Protein AF-A0A8D8JWY5-F1 (afdb_monomer_lite)

Sequence (149 aa):
MCIYSLIEIEEIFNENIHSCFNGSIKDRNLGYISGTINDGKCPNVGSIGNIFSFCQVGLKISGVTPIVSRSLFVFQNESVTSVTTANTGPHTLAFLGTNDGWIKKVLLSGSAAGEYEKIEVDPGTKILTDTMIAPRNDFLYVLSTKKDN

Organism: Culex pipiens (NCBI:txid7175)

InterPro domains:
  IPR001627 Sema domain [PF01403] (2-130)
  IPR001627 Sema domain [PS51004] (1-149)
  IPR015943 WD40/YVTN repeat-like-containing domain superfamily [G3DSA:2.130.10.10] (1-147)
  IPR031148 Plexin family [PTHR22625] (1-146)
  IPR036352 Sema domain superfamily [SSF101912] (1-147)

Foldseek 3Di:
DWDDDPVVVVVVVVVQVVCLQQVVFFALPPCVPCPPPVNRTRDDHCPDPDDPDPVVVPDRHDDPDDDDTDDPDDDDPWAFAAWEWDDDPPWIWIWTWTQAQKTWIFTCDDPPGGTDDMDGHAGHWGWHHPWYADPVNPDIRIDTPDHDD

pLDDT: mean 85.94, std 10.69, range [53.78, 97.38]

Radius of gyration: 21.7 Å; chains: 1; bounding box: 48×37×54 Å

Secondary structure (DSSP, 8-state):
-B---HHHHHHHHHHHHHHHHTTS--B-S-TTT-TTGGGGBPPPTTSS---S-HHHH------SSPP---BS---SS--EEEEEEEEETTEEEEEEEETTSEEEEEE-SSTT-EEEEEEESSTTSPBPTT-EE-TTSS-EE--BS----

Structure (mmCIF, N/CA/C/O backbone):
data_AF-A0A8D8JWY5-F1
#
_entry.id   AF-A0A8D8JWY5-F1
#
loop_
_atom_site.group_PDB
_atom_site.id
_atom_site.type_symbol
_atom_site.label_atom_id
_atom_site.label_alt_id
_atom_site.label_comp_id
_atom_site.label_asym_id
_atom_site.label_entity_id
_atom_site.label_seq_id
_atom_site.pdbx_PDB_ins_code
_atom_site.Cartn_x
_atom_site.Cartn_y
_atom_site.Cartn_z
_atom_site.occupancy
_atom_site.B_iso_or_equiv
_atom_site.auth_seq_id
_atom_site.auth_comp_id
_atom_site.auth_asym_id
_atom_site.auth_atom_id
_atom_site.pdbx_PDB_model_num
ATOM 1 N N . MET A 1 1 ? -8.121 -4.994 0.501 1.00 89.75 1 MET A N 1
ATOM 2 C CA . MET A 1 1 ? -6.722 -5.047 0.976 1.00 89.75 1 MET A CA 1
ATOM 3 C C . MET A 1 1 ? -5.923 -5.965 0.065 1.00 89.75 1 MET A C 1
ATOM 5 O O . MET A 1 1 ? -6.354 -7.089 -0.175 1.00 89.75 1 MET A O 1
ATOM 9 N N . CYS A 1 2 ? -4.788 -5.488 -0.439 1.00 93.00 2 CYS A N 1
ATOM 10 C CA . CYS A 1 2 ? -3.848 -6.273 -1.240 1.00 93.00 2 CYS A CA 1
ATOM 11 C C . CYS A 1 2 ? -2.467 -6.197 -0.583 1.00 93.00 2 CYS A C 1
ATOM 13 O O . CYS A 1 2 ? -2.167 -5.210 0.088 1.00 93.00 2 CYS A O 1
ATOM 15 N N . ILE A 1 3 ? -1.651 -7.229 -0.775 1.00 92.00 3 ILE A N 1
ATOM 16 C CA . ILE A 1 3 ? -0.267 -7.284 -0.295 1.00 92.00 3 ILE A CA 1
ATOM 17 C C . ILE A 1 3 ? 0.623 -7.455 -1.516 1.00 92.00 3 ILE A C 1
ATOM 19 O O . ILE A 1 3 ? 0.318 -8.273 -2.380 1.00 92.00 3 ILE A O 1
ATOM 23 N N . TYR A 1 4 ? 1.703 -6.690 -1.588 1.00 94.69 4 TYR A N 1
ATOM 24 C CA . TYR A 1 4 ? 2.680 -6.798 -2.662 1.00 94.69 4 TYR A CA 1
ATOM 25 C C . TYR A 1 4 ? 4.020 -7.222 -2.072 1.00 94.69 4 TYR A C 1
ATOM 27 O O . TYR A 1 4 ? 4.489 -6.615 -1.108 1.00 94.69 4 TYR A O 1
ATOM 35 N N . SER A 1 5 ? 4.620 -8.267 -2.638 1.00 93.69 5 SER A N 1
ATOM 36 C CA . SER A 1 5 ? 5.971 -8.683 -2.279 1.00 93.69 5 SER A CA 1
ATOM 37 C C . SER A 1 5 ? 6.977 -7.721 -2.899 1.00 93.69 5 SER A C 1
ATOM 39 O O . SER A 1 5 ? 6.934 -7.463 -4.100 1.00 93.69 5 SER A O 1
ATOM 41 N N . LEU A 1 6 ? 7.906 -7.203 -2.094 1.00 95.38 6 LEU A N 1
ATOM 42 C CA . LEU A 1 6 ? 8.978 -6.349 -2.612 1.00 95.38 6 LEU A CA 1
ATOM 43 C C . LEU A 1 6 ? 9.889 -7.104 -3.587 1.00 95.38 6 LEU A C 1
ATOM 45 O O . LEU A 1 6 ? 10.352 -6.504 -4.548 1.00 95.38 6 LEU A O 1
ATOM 49 N N . ILE A 1 7 ? 10.084 -8.409 -3.371 1.00 95.25 7 ILE A N 1
ATOM 50 C CA . ILE A 1 7 ? 10.897 -9.257 -4.253 1.00 95.25 7 ILE A CA 1
ATOM 51 C C . ILE A 1 7 ? 10.226 -9.378 -5.627 1.00 95.25 7 ILE A C 1
ATOM 53 O O . ILE A 1 7 ? 10.866 -9.126 -6.639 1.00 95.25 7 ILE A O 1
ATOM 57 N N . GLU A 1 8 ? 8.920 -9.664 -5.669 1.00 93.75 8 GLU A N 1
ATOM 58 C CA . GLU A 1 8 ? 8.173 -9.758 -6.936 1.00 93.75 8 GLU A CA 1
ATOM 59 C C . GLU A 1 8 ? 8.118 -8.401 -7.662 1.00 93.75 8 GLU A C 1
ATOM 61 O O . GLU A 1 8 ? 8.228 -8.338 -8.884 1.00 93.75 8 GLU A O 1
ATOM 66 N N . ILE A 1 9 ? 7.985 -7.292 -6.919 1.00 94.50 9 ILE A N 1
ATOM 67 C CA . ILE A 1 9 ? 8.067 -5.939 -7.495 1.00 94.50 9 ILE A CA 1
ATOM 68 C C . ILE A 1 9 ? 9.439 -5.715 -8.148 1.00 94.50 9 ILE A C 1
ATOM 70 O O . ILE A 1 9 ? 9.512 -5.200 -9.265 1.00 94.50 9 ILE A O 1
ATOM 74 N N . GLU A 1 10 ? 10.520 -6.080 -7.459 1.00 91.56 10 GLU A N 1
ATOM 75 C CA . GLU A 1 10 ? 11.887 -5.909 -7.950 1.00 91.56 10 GLU A CA 1
ATOM 76 C C . GLU A 1 10 ? 12.163 -6.767 -9.192 1.00 91.56 10 GLU A C 1
ATOM 78 O O . GLU A 1 10 ? 12.760 -6.283 -10.155 1.00 91.56 10 GLU A O 1
ATOM 83 N N . GLU A 1 11 ? 11.672 -8.006 -9.221 1.00 91.25 11 GLU A N 1
ATOM 84 C CA . GLU A 1 11 ? 11.739 -8.880 -10.396 1.00 91.25 11 GLU A CA 1
ATOM 85 C C . GLU A 1 11 ? 11.055 -8.239 -11.608 1.00 91.25 11 GLU A C 1
ATOM 87 O O . GLU A 1 11 ? 11.672 -8.125 -12.668 1.00 91.25 11 GLU A O 1
ATOM 92 N N . ILE A 1 12 ? 9.841 -7.705 -11.437 1.00 91.62 12 ILE A N 1
ATOM 93 C CA . ILE A 1 12 ? 9.124 -7.003 -12.510 1.00 91.62 12 ILE A CA 1
ATOM 94 C C . ILE A 1 12 ? 9.906 -5.767 -12.983 1.00 91.62 12 ILE A C 1
ATOM 96 O O . ILE A 1 12 ? 9.943 -5.461 -14.179 1.00 91.62 12 ILE A O 1
ATOM 100 N N . PHE A 1 13 ? 10.554 -5.027 -12.082 1.00 89.44 13 PHE A N 1
ATOM 101 C CA . PHE A 1 13 ? 11.400 -3.895 -12.474 1.00 89.44 13 PHE A CA 1
ATOM 102 C C . PHE A 1 13 ? 12.609 -4.347 -13.300 1.00 89.44 13 PHE A C 1
ATOM 104 O O . PHE A 1 13 ? 12.883 -3.755 -14.349 1.00 89.44 13 PHE A O 1
ATOM 111 N N . ASN A 1 14 ? 13.284 -5.421 -12.888 1.00 87.06 14 ASN A N 1
ATOM 112 C CA . ASN A 1 14 ? 14.404 -6.000 -13.628 1.00 87.06 14 ASN A CA 1
ATOM 113 C C . ASN A 1 14 ? 13.972 -6.513 -15.008 1.00 87.06 14 ASN A C 1
ATOM 115 O O . ASN A 1 14 ? 14.650 -6.254 -16.003 1.00 87.06 14 ASN A O 1
ATOM 119 N N . GLU A 1 15 ? 12.816 -7.168 -15.111 1.00 88.00 15 GLU A N 1
ATOM 120 C CA . GLU A 1 15 ? 12.259 -7.622 -16.388 1.00 88.00 15 GLU A CA 1
ATOM 121 C C . GLU A 1 15 ? 11.959 -6.462 -17.345 1.00 88.00 15 GLU A C 1
ATOM 123 O O . GLU A 1 15 ? 12.299 -6.538 -18.530 1.00 88.00 15 GLU A O 1
ATOM 128 N N . ASN A 1 16 ? 11.370 -5.367 -16.849 1.00 88.31 16 ASN A N 1
ATOM 129 C CA . ASN A 1 16 ? 11.101 -4.172 -17.657 1.00 88.31 16 ASN A CA 1
ATOM 130 C C . ASN A 1 16 ? 12.399 -3.547 -18.186 1.00 88.31 16 ASN A C 1
ATOM 132 O O . ASN A 1 16 ? 12.491 -3.178 -19.360 1.00 88.31 16 ASN A O 1
ATOM 136 N N . ILE A 1 17 ? 13.425 -3.477 -17.337 1.00 85.75 17 ILE A N 1
ATOM 137 C CA . ILE A 1 17 ? 14.760 -3.019 -17.718 1.00 85.75 17 ILE A CA 1
ATOM 138 C C . ILE A 1 17 ? 15.328 -3.921 -18.820 1.00 85.75 17 ILE A C 1
ATOM 140 O O . ILE A 1 17 ? 15.663 -3.433 -19.900 1.00 85.75 17 ILE A O 1
ATOM 144 N N . HIS A 1 18 ? 15.394 -5.235 -18.596 1.00 85.44 18 HIS A N 1
ATOM 145 C CA . HIS A 1 18 ? 15.937 -6.175 -19.576 1.00 85.44 18 HIS A CA 1
ATOM 146 C C . HIS A 1 18 ? 15.184 -6.125 -20.906 1.00 85.44 18 HIS A C 1
ATOM 148 O O . HIS A 1 18 ? 15.821 -6.089 -21.959 1.00 85.44 18 HIS A O 1
ATOM 154 N N . SER A 1 19 ? 13.854 -6.041 -20.861 1.00 87.62 19 SER A N 1
ATOM 155 C CA . SER A 1 19 ? 12.998 -5.921 -22.043 1.00 87.62 19 SER A CA 1
ATOM 156 C C . SER A 1 19 ? 13.272 -4.647 -22.847 1.00 87.62 19 SER A C 1
ATOM 158 O O . SER A 1 19 ? 13.137 -4.637 -24.069 1.00 87.62 19 SER A O 1
ATOM 160 N N . CYS A 1 20 ? 13.658 -3.558 -22.179 1.00 85.62 20 CYS A N 1
ATOM 161 C CA . CYS A 1 20 ? 14.004 -2.303 -22.839 1.00 85.62 20 CYS A CA 1
ATOM 162 C C . CYS A 1 20 ? 15.355 -2.397 -23.562 1.00 85.62 20 CYS A C 1
ATOM 164 O O . CYS A 1 20 ? 15.485 -1.958 -24.701 1.00 85.62 20 CYS A O 1
ATOM 166 N N . PHE A 1 21 ? 16.365 -3.010 -22.938 1.00 84.31 21 PHE A N 1
ATOM 167 C CA . PHE A 1 21 ? 17.710 -3.103 -23.521 1.00 84.31 21 PHE A CA 1
ATOM 168 C C . PHE A 1 21 ? 17.874 -4.228 -24.548 1.00 84.31 21 PHE A C 1
ATOM 170 O O . PHE A 1 21 ? 18.714 -4.116 -25.442 1.00 84.31 21 PHE A O 1
ATOM 177 N N . ASN A 1 22 ? 17.084 -5.301 -24.453 1.00 86.31 22 ASN A N 1
ATOM 178 C CA . ASN A 1 22 ? 17.079 -6.377 -25.449 1.00 86.31 22 ASN A CA 1
ATOM 179 C C . ASN A 1 22 ? 16.189 -6.066 -26.670 1.00 86.31 22 ASN A C 1
ATOM 181 O O . ASN A 1 22 ? 16.219 -6.810 -27.648 1.00 86.31 22 ASN A O 1
ATOM 185 N N . GLY A 1 23 ? 15.431 -4.963 -26.630 1.00 84.50 23 GLY A N 1
ATOM 186 C CA . GLY A 1 23 ? 14.591 -4.487 -27.729 1.00 84.50 23 GLY A CA 1
ATOM 187 C C . GLY A 1 23 ? 13.193 -5.107 -27.804 1.00 84.50 23 GLY A C 1
ATOM 188 O O . GLY A 1 23 ? 12.464 -4.800 -28.751 1.00 84.50 23 GLY A O 1
ATOM 189 N N . SER A 1 24 ? 12.797 -5.937 -26.831 1.00 87.12 24 SER A N 1
ATOM 190 C CA . SER A 1 24 ? 11.435 -6.482 -26.724 1.00 87.12 24 SER A CA 1
ATOM 191 C C . SER A 1 24 ? 10.390 -5.381 -26.550 1.00 87.12 24 SER A C 1
ATOM 193 O O . SER A 1 24 ? 9.310 -5.457 -27.134 1.00 87.12 24 SER A O 1
ATOM 195 N N . ILE A 1 25 ? 10.722 -4.329 -25.795 1.00 85.38 25 ILE A N 1
ATOM 196 C CA . ILE A 1 25 ? 9.936 -3.094 -25.736 1.00 85.38 25 ILE A CA 1
ATOM 197 C C . ILE A 1 25 ? 10.746 -1.936 -26.314 1.00 85.38 25 ILE A C 1
ATOM 199 O O . ILE A 1 25 ? 11.956 -1.833 -26.130 1.00 85.38 25 ILE A O 1
ATOM 203 N N . LYS A 1 26 ? 10.060 -1.057 -27.046 1.00 84.06 26 LYS A N 1
ATOM 204 C CA . LYS A 1 26 ? 10.682 0.091 -27.726 1.00 84.06 26 LYS A CA 1
ATOM 205 C C . LYS A 1 26 ? 10.448 1.412 -27.006 1.00 84.06 26 LYS A C 1
ATOM 207 O O . LYS A 1 26 ? 11.117 2.392 -27.320 1.00 84.06 26 LYS A O 1
ATOM 212 N N . ASP A 1 27 ? 9.518 1.438 -26.061 1.00 83.81 27 ASP A N 1
ATOM 213 C CA . ASP A 1 27 ? 9.101 2.627 -25.324 1.00 83.81 27 ASP A CA 1
ATOM 214 C C . ASP A 1 27 ? 9.277 2.389 -23.821 1.00 83.81 27 ASP A C 1
ATOM 216 O O . ASP A 1 27 ? 8.981 1.304 -23.321 1.00 83.81 27 ASP A O 1
ATOM 220 N N . ARG A 1 28 ? 9.774 3.402 -23.108 1.00 83.44 28 ARG A N 1
ATOM 221 C CA . ARG A 1 28 ? 9.996 3.379 -21.654 1.00 83.44 28 ARG A CA 1
ATOM 222 C C . ARG A 1 28 ? 8.734 3.712 -20.857 1.00 83.44 28 ARG A C 1
ATOM 224 O O . ARG A 1 28 ? 8.785 3.697 -19.630 1.00 83.44 28 ARG A O 1
ATOM 231 N N . ASN A 1 29 ? 7.637 4.040 -21.538 1.00 80.88 29 ASN A N 1
ATOM 232 C CA . ASN A 1 29 ? 6.313 4.348 -21.005 1.00 80.88 29 ASN A CA 1
ATOM 233 C C . ASN A 1 29 ? 6.311 5.474 -19.954 1.00 80.88 29 ASN A C 1
ATOM 235 O O . ASN A 1 29 ? 5.668 5.397 -18.908 1.00 80.88 29 ASN A O 1
ATOM 239 N N . LEU A 1 30 ? 7.082 6.531 -20.225 1.00 77.94 30 LEU A N 1
ATOM 240 C CA . LEU A 1 30 ? 7.291 7.672 -19.326 1.00 77.94 30 LEU A CA 1
ATOM 241 C C . LEU A 1 30 ? 7.157 9.011 -20.059 1.00 77.94 30 LEU A C 1
ATOM 243 O O . LEU A 1 30 ? 7.897 9.947 -19.759 1.00 77.94 30 LEU A O 1
ATOM 247 N N . GLY A 1 31 ? 6.243 9.138 -21.024 1.00 75.00 31 GLY A N 1
ATOM 248 C CA . GLY A 1 31 ? 6.098 10.359 -21.838 1.00 75.00 31 GLY A CA 1
ATOM 249 C C . GLY A 1 31 ? 5.916 11.652 -21.024 1.00 75.00 31 GLY A C 1
ATOM 250 O O . GLY A 1 31 ? 6.374 12.713 -21.432 1.00 75.00 31 GLY A O 1
ATOM 251 N N . TYR A 1 32 ? 5.349 11.552 -19.818 1.00 77.44 32 TYR A N 1
ATOM 252 C CA . TYR A 1 32 ? 5.115 12.674 -18.901 1.00 77.44 32 TYR A CA 1
ATOM 253 C C . TYR A 1 32 ? 6.363 13.144 -18.120 1.00 77.44 32 TYR A C 1
ATOM 255 O O . TYR A 1 32 ? 6.340 14.228 -17.544 1.00 77.44 32 TYR A O 1
ATOM 263 N N . ILE A 1 33 ? 7.454 12.362 -18.095 1.00 72.94 33 ILE A N 1
ATOM 264 C CA . ILE A 1 33 ? 8.728 12.710 -17.417 1.00 72.94 33 ILE A CA 1
ATOM 265 C C . ILE A 1 33 ? 9.926 12.691 -18.380 1.00 72.94 33 ILE A C 1
ATOM 267 O O . ILE A 1 33 ? 10.933 13.354 -18.132 1.00 72.94 33 ILE A O 1
ATOM 271 N N . SER A 1 34 ? 9.860 11.909 -19.460 1.00 64.31 34 SER A N 1
ATOM 272 C CA . SER A 1 34 ? 11.031 11.550 -20.274 1.00 64.31 34 SER A CA 1
ATOM 273 C C . SER A 1 34 ? 11.599 12.691 -21.111 1.00 64.31 34 SER A C 1
ATOM 275 O O . SER A 1 34 ? 12.753 12.587 -21.530 1.00 64.31 34 SER A O 1
ATOM 277 N N . GLY A 1 35 ? 10.836 13.768 -21.333 1.00 62.44 35 GLY A N 1
ATOM 278 C CA . GLY A 1 35 ? 11.263 14.890 -22.169 1.00 62.44 35 GLY A CA 1
ATOM 279 C C . GLY A 1 35 ? 11.838 14.431 -23.519 1.00 62.44 35 GLY A C 1
ATOM 280 O O . GLY A 1 35 ? 11.434 13.412 -24.069 1.00 62.44 35 GLY A O 1
ATOM 281 N N . THR A 1 36 ? 12.830 15.164 -24.029 1.00 55.53 36 THR A N 1
ATOM 282 C CA . THR A 1 36 ? 13.492 14.919 -25.325 1.00 55.53 36 THR A CA 1
ATOM 283 C C . THR A 1 36 ? 14.534 13.792 -25.312 1.00 55.53 36 THR A C 1
ATOM 285 O O . THR A 1 36 ? 15.088 13.470 -26.363 1.00 55.53 36 THR A O 1
ATOM 288 N N . ILE A 1 37 ? 14.830 13.169 -24.162 1.00 61.12 37 ILE A N 1
ATOM 289 C CA . ILE A 1 37 ? 15.855 12.115 -24.069 1.00 61.12 37 ILE A CA 1
ATOM 290 C C . ILE A 1 37 ? 15.334 10.873 -24.789 1.00 61.12 37 ILE A C 1
ATOM 292 O O . ILE A 1 37 ? 14.431 10.198 -24.293 1.00 61.12 37 ILE A O 1
ATOM 296 N N . ASN A 1 38 ? 15.889 10.588 -25.967 1.00 63.94 38 ASN A N 1
ATOM 297 C CA . ASN A 1 38 ? 15.447 9.523 -26.873 1.00 63.94 38 ASN A CA 1
ATOM 298 C C . ASN A 1 38 ? 13.931 9.523 -27.157 1.00 63.94 38 ASN A C 1
ATOM 300 O O . ASN A 1 38 ? 13.401 8.488 -27.542 1.00 63.94 38 ASN A O 1
ATOM 304 N N . ASP A 1 39 ? 13.226 10.644 -26.951 1.00 73.88 39 ASP A N 1
ATOM 305 C CA . ASP A 1 39 ? 11.771 10.754 -27.163 1.00 73.88 39 ASP A CA 1
ATOM 306 C C . ASP A 1 39 ? 10.965 9.665 -26.417 1.00 73.88 39 ASP A C 1
ATOM 308 O O . ASP A 1 39 ? 10.070 9.032 -26.967 1.00 73.88 39 ASP A O 1
ATOM 312 N N . GLY A 1 40 ? 11.370 9.340 -25.181 1.00 75.00 40 GLY A N 1
ATOM 313 C CA . GLY A 1 40 ? 10.745 8.264 -24.393 1.00 75.00 40 GLY A CA 1
ATOM 314 C C . GLY A 1 40 ? 11.106 6.838 -24.832 1.00 75.00 40 GLY A C 1
ATOM 315 O O . 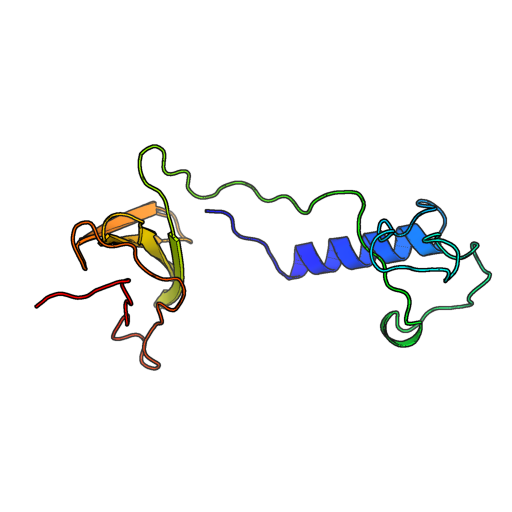GLY A 1 40 ? 10.755 5.884 -24.144 1.00 75.00 40 GLY A O 1
ATOM 316 N N . LYS A 1 41 ? 11.8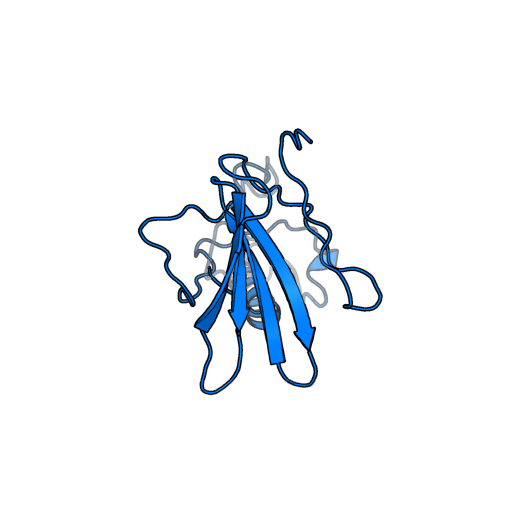88 6.664 -25.901 1.00 82.31 41 LYS A N 1
ATOM 317 C CA . LYS A 1 41 ? 12.232 5.345 -26.451 1.00 82.31 41 LYS A CA 1
ATOM 318 C C . LYS A 1 41 ? 13.332 4.646 -25.668 1.00 82.31 41 LYS A C 1
ATOM 320 O O . LYS A 1 41 ? 14.165 5.282 -25.010 1.00 82.31 41 LYS A O 1
ATOM 325 N N . CYS A 1 42 ? 13.319 3.323 -25.753 1.00 84.06 42 CYS A N 1
ATOM 326 C CA . CYS A 1 42 ? 14.402 2.470 -25.296 1.00 84.06 42 CYS A CA 1
ATOM 327 C C . CYS A 1 42 ? 15.651 2.653 -26.175 1.00 84.06 42 CYS A C 1
ATOM 329 O O . CYS A 1 42 ? 15.529 3.003 -27.352 1.00 84.06 42 CYS A O 1
ATOM 331 N N . PRO A 1 43 ? 16.859 2.450 -25.623 1.00 80.62 43 PRO A N 1
ATOM 332 C CA . PRO A 1 43 ? 18.088 2.454 -26.409 1.00 80.62 43 PRO A CA 1
ATOM 333 C C . PRO A 1 43 ? 18.079 1.381 -27.499 1.00 80.62 43 PRO A C 1
ATOM 335 O O . PRO A 1 43 ? 17.407 0.358 -27.381 1.00 80.62 43 PRO A O 1
ATOM 338 N N . ASN A 1 44 ? 18.876 1.590 -28.546 1.00 79.31 44 ASN A N 1
ATOM 339 C CA . ASN A 1 44 ? 19.075 0.558 -29.555 1.00 79.31 44 ASN A CA 1
ATOM 340 C C . ASN A 1 44 ? 19.847 -0.620 -28.947 1.00 79.31 44 ASN A C 1
ATOM 342 O O . ASN A 1 44 ? 20.805 -0.433 -28.194 1.00 79.31 44 ASN A O 1
ATOM 346 N N . VAL A 1 45 ? 19.453 -1.840 -29.311 1.00 76.69 45 VAL A N 1
ATOM 347 C CA . VAL A 1 45 ? 20.106 -3.061 -28.827 1.00 76.69 45 VAL A CA 1
ATOM 348 C C . VAL A 1 45 ? 21.599 -3.010 -29.162 1.00 76.69 45 VAL A C 1
ATOM 350 O O . VAL A 1 45 ? 21.978 -2.791 -30.311 1.00 76.69 45 VAL A O 1
ATOM 353 N N . GLY A 1 46 ? 22.448 -3.175 -28.146 1.00 69.19 46 GLY A N 1
ATOM 354 C CA . GLY A 1 46 ? 23.907 -3.149 -28.289 1.00 69.19 46 GLY A CA 1
ATOM 355 C C . GLY A 1 46 ? 24.548 -1.760 -28.411 1.00 69.19 46 GLY A C 1
ATOM 356 O O . GLY A 1 46 ? 25.770 -1.686 -28.514 1.00 69.19 46 GLY A O 1
ATOM 357 N N . SER A 1 47 ? 23.787 -0.655 -28.367 1.00 70.19 47 SER A N 1
ATOM 358 C CA . SER A 1 47 ? 24.376 0.699 -28.393 1.00 70.19 47 SER A CA 1
ATOM 359 C C . SER A 1 47 ? 24.992 1.117 -27.055 1.00 70.19 47 SER A C 1
ATOM 361 O O . SER A 1 47 ? 25.767 2.067 -26.988 1.00 70.19 47 SER A O 1
ATOM 363 N N . ILE A 1 48 ? 24.618 0.428 -25.982 1.00 66.56 48 ILE A N 1
ATOM 364 C CA . ILE A 1 48 ? 25.160 0.565 -24.634 1.00 66.56 48 ILE A CA 1
ATOM 365 C C . ILE A 1 48 ? 25.753 -0.815 -24.356 1.00 66.56 48 ILE A C 1
ATOM 367 O O . ILE A 1 48 ? 25.040 -1.799 -24.525 1.00 66.56 48 ILE A O 1
ATOM 371 N N . GLY A 1 49 ? 27.056 -0.905 -24.069 1.00 67.19 49 GLY A N 1
ATOM 372 C CA . GLY A 1 49 ? 27.763 -2.182 -23.879 1.00 67.19 49 GLY A CA 1
ATOM 373 C C . GLY A 1 49 ? 27.234 -3.006 -22.693 1.00 67.19 49 GLY A C 1
ATOM 374 O O . GLY A 1 49 ? 26.076 -2.903 -22.307 1.00 67.19 49 GLY A O 1
ATOM 375 N N . ASN A 1 50 ? 28.074 -3.828 -22.060 1.00 64.56 50 ASN A N 1
ATOM 376 C CA . ASN A 1 50 ? 27.629 -4.589 -20.885 1.00 64.56 50 ASN A CA 1
ATOM 377 C C . ASN A 1 50 ? 27.222 -3.640 -19.742 1.00 64.56 50 ASN A C 1
ATOM 379 O O . ASN A 1 50 ? 28.047 -2.878 -19.236 1.00 64.56 50 ASN A O 1
ATOM 383 N N . ILE A 1 51 ? 25.950 -3.682 -19.337 1.00 63.84 51 ILE A N 1
ATOM 384 C CA . ILE A 1 51 ? 25.419 -2.861 -18.245 1.00 63.84 51 ILE A CA 1
ATOM 385 C C . ILE A 1 51 ? 25.551 -3.647 -16.946 1.00 63.84 51 ILE A C 1
ATOM 387 O O . ILE A 1 51 ? 24.811 -4.594 -16.704 1.00 63.84 51 ILE A O 1
ATOM 391 N N . PHE A 1 52 ? 26.503 -3.242 -16.110 1.00 63.22 52 PHE A N 1
ATOM 392 C CA . PHE A 1 52 ? 26.744 -3.866 -14.805 1.00 63.22 52 PHE A CA 1
ATOM 393 C C . PHE A 1 52 ? 25.881 -3.263 -13.687 1.00 63.22 52 PHE A C 1
ATOM 395 O O . PHE A 1 52 ? 25.666 -3.901 -12.662 1.00 63.22 52 PHE A O 1
ATOM 402 N N . SER A 1 53 ? 25.390 -2.031 -13.870 1.00 67.56 53 SER A N 1
ATOM 403 C CA . SER A 1 53 ? 24.495 -1.356 -12.928 1.00 67.56 53 SER A CA 1
ATOM 404 C C . SER A 1 53 ? 23.544 -0.412 -13.657 1.00 67.56 53 SER A C 1
ATOM 406 O O . SER A 1 53 ? 23.969 0.554 -14.292 1.00 67.56 53 SER A O 1
ATOM 408 N N . PHE A 1 54 ? 22.243 -0.654 -13.516 1.00 66.56 54 PHE A N 1
ATOM 409 C CA . PHE A 1 54 ? 21.211 0.177 -14.137 1.00 66.56 54 PHE A CA 1
ATOM 410 C C . PHE A 1 54 ? 21.075 1.559 -13.484 1.00 66.56 54 PHE A C 1
ATOM 412 O O . PHE A 1 54 ? 20.696 2.516 -14.158 1.00 66.56 54 PHE A O 1
ATOM 419 N N . CYS A 1 55 ? 21.489 1.706 -12.220 1.00 66.12 55 CYS A N 1
ATOM 420 C CA . CYS A 1 55 ? 21.523 2.999 -11.532 1.00 66.12 55 CYS A CA 1
ATOM 421 C C . CYS A 1 55 ? 22.497 3.992 -12.188 1.00 66.12 55 CYS A C 1
ATOM 423 O O . CYS A 1 55 ? 22.258 5.195 -12.154 1.00 66.12 55 CYS A O 1
ATOM 425 N N . GLN A 1 56 ? 23.579 3.505 -12.807 1.00 66.12 56 GLN A N 1
ATOM 426 C CA . GLN A 1 56 ? 24.596 4.359 -13.435 1.00 66.12 56 GLN A CA 1
ATOM 427 C C . GLN A 1 56 ? 24.194 4.854 -14.829 1.00 66.12 56 GLN A C 1
ATOM 429 O O . GLN A 1 56 ? 24.699 5.875 -15.284 1.00 66.12 56 GLN A O 1
ATOM 434 N N . VAL A 1 57 ? 23.269 4.161 -15.502 1.00 67.69 57 VAL A N 1
ATOM 435 C CA . VAL A 1 57 ? 22.830 4.522 -16.860 1.00 67.69 57 VAL A CA 1
ATOM 436 C C . VAL A 1 57 ? 21.900 5.746 -16.838 1.00 67.69 57 VAL A C 1
ATOM 438 O O . VAL A 1 57 ? 21.712 6.399 -17.861 1.00 67.69 57 VAL A O 1
ATOM 441 N N . GLY A 1 58 ? 21.318 6.084 -15.677 1.00 67.00 58 GLY A N 1
ATOM 442 C CA . GLY A 1 58 ? 20.475 7.275 -15.501 1.00 67.00 58 GLY A CA 1
ATOM 443 C C . GLY A 1 58 ? 19.190 7.272 -16.341 1.00 67.00 58 GLY A C 1
ATOM 444 O O . GLY A 1 58 ? 18.511 8.296 -16.447 1.00 67.00 58 GLY A O 1
ATOM 445 N N . LEU A 1 59 ? 18.843 6.134 -16.952 1.00 75.19 59 LEU A N 1
ATOM 446 C CA . LEU A 1 59 ? 17.642 5.981 -17.759 1.00 75.19 59 LEU A CA 1
ATOM 447 C C . LEU A 1 59 ? 16.440 5.727 -16.857 1.00 75.19 59 LEU A C 1
ATOM 449 O O . LEU A 1 59 ? 16.382 4.751 -16.116 1.00 75.19 59 LEU A O 1
ATOM 453 N N . LYS A 1 60 ? 15.446 6.603 -16.968 1.00 80.44 60 LYS A N 1
ATOM 454 C CA . LYS A 1 60 ? 14.140 6.404 -16.343 1.00 80.44 60 LYS A CA 1
ATOM 455 C C . LYS A 1 60 ? 13.352 5.425 -17.211 1.00 80.44 60 LYS A C 1
ATOM 457 O O . LYS A 1 60 ? 13.108 5.734 -18.380 1.00 80.44 60 LYS A O 1
ATOM 462 N N . ILE A 1 61 ? 13.003 4.269 -16.659 1.00 83.81 61 ILE A N 1
ATOM 463 C CA . ILE A 1 61 ? 12.228 3.205 -17.308 1.00 83.81 61 ILE A CA 1
ATOM 464 C C . ILE A 1 61 ? 11.012 2.926 -16.420 1.00 83.81 61 ILE A C 1
ATOM 466 O O . ILE A 1 61 ? 11.157 2.829 -15.204 1.00 83.81 61 ILE A O 1
ATOM 470 N N . SER A 1 62 ? 9.824 2.856 -17.015 1.00 85.25 62 SER A N 1
ATOM 471 C CA . SER A 1 62 ? 8.608 2.360 -16.361 1.00 85.25 62 SER A CA 1
ATOM 472 C C . SER A 1 62 ? 8.281 0.959 -16.885 1.00 85.25 62 SER A C 1
ATOM 474 O O . SER A 1 62 ? 9.066 0.355 -17.612 1.00 85.25 62 SER A O 1
ATOM 476 N N . GLY A 1 63 ? 7.111 0.443 -16.534 1.00 79.88 63 GLY A N 1
ATOM 477 C CA . GLY A 1 63 ? 6.509 -0.727 -17.157 1.00 79.88 63 GLY A CA 1
ATOM 478 C C . GLY A 1 63 ? 5.278 -0.345 -17.975 1.00 79.88 63 GLY A C 1
ATOM 479 O O . GLY A 1 63 ? 4.656 0.698 -17.758 1.00 79.88 63 GLY A O 1
ATOM 480 N N . VAL A 1 64 ? 4.909 -1.204 -18.921 1.00 77.75 64 VAL A N 1
ATOM 481 C CA . VAL A 1 64 ? 3.613 -1.127 -19.626 1.00 77.75 64 VAL A CA 1
ATOM 482 C C . VAL A 1 64 ? 2.538 -1.965 -18.936 1.00 77.75 64 VAL A C 1
ATOM 484 O O . VAL A 1 64 ? 1.348 -1.697 -19.086 1.00 77.75 64 VAL A O 1
ATOM 487 N N . THR A 1 65 ? 2.955 -2.958 -18.153 1.00 82.62 65 THR A N 1
ATOM 488 C CA . THR A 1 65 ? 2.075 -3.848 -17.399 1.00 82.62 65 THR A CA 1
ATOM 489 C C . THR A 1 65 ? 1.992 -3.410 -15.937 1.00 82.62 65 THR A C 1
ATOM 491 O O . THR A 1 65 ? 3.033 -3.227 -15.300 1.00 82.62 65 THR A O 1
ATOM 494 N N . PRO A 1 66 ? 0.783 -3.255 -15.372 1.00 88.94 66 PRO A N 1
ATOM 495 C CA . PRO A 1 66 ? 0.627 -2.961 -13.954 1.00 88.94 66 PRO A CA 1
ATOM 496 C C . PRO A 1 66 ? 1.078 -4.149 -13.100 1.00 88.94 66 PRO A C 1
ATOM 498 O O . PRO A 1 66 ? 0.869 -5.306 -13.467 1.00 88.94 66 PRO A O 1
ATOM 501 N N . ILE A 1 67 ? 1.643 -3.859 -11.927 1.00 92.81 67 ILE A N 1
ATOM 502 C CA . ILE A 1 67 ? 1.921 -4.880 -10.915 1.00 92.81 67 ILE A CA 1
ATOM 503 C C . ILE A 1 67 ? 0.595 -5.269 -10.268 1.00 92.81 67 ILE A C 1
ATOM 505 O O . ILE A 1 67 ? -0.107 -4.422 -9.711 1.00 92.81 67 ILE A O 1
ATOM 509 N N . VAL A 1 68 ? 0.244 -6.548 -10.358 1.00 93.12 68 VAL A N 1
ATOM 510 C CA . VAL A 1 68 ? -1.031 -7.081 -9.873 1.00 93.12 68 VAL A CA 1
ATOM 511 C C . VAL A 1 68 ? -0.813 -7.990 -8.673 1.00 93.12 68 VAL A C 1
ATOM 513 O O . VAL A 1 68 ? 0.150 -8.744 -8.614 1.00 93.12 68 VAL A O 1
ATOM 516 N N . SER A 1 69 ? -1.741 -7.937 -7.724 1.00 93.06 69 SER A N 1
ATOM 51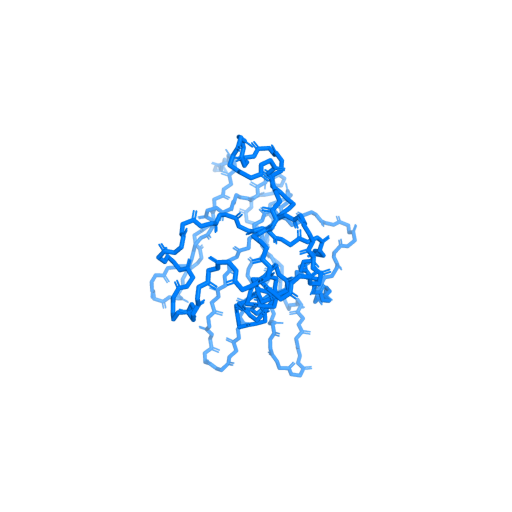7 C CA . SER A 1 69 ? -1.787 -8.855 -6.589 1.00 93.06 69 SER A CA 1
ATOM 518 C C . SER A 1 69 ? -3.226 -9.287 -6.333 1.00 93.06 69 SER A C 1
ATOM 520 O O . SER A 1 69 ? -4.175 -8.527 -6.559 1.00 93.06 69 SER A O 1
ATOM 522 N N . ARG A 1 70 ? -3.400 -10.524 -5.862 1.00 90.31 70 ARG A N 1
ATOM 523 C CA . ARG A 1 70 ? -4.711 -11.040 -5.473 1.00 90.31 70 ARG A CA 1
ATOM 524 C C . ARG A 1 70 ? -5.183 -10.321 -4.211 1.00 90.31 70 ARG A C 1
ATOM 526 O O . ARG A 1 70 ? -4.446 -10.185 -3.237 1.00 90.31 70 ARG A O 1
ATOM 533 N N . SER A 1 71 ? -6.447 -9.900 -4.207 1.00 90.94 71 SER A N 1
ATOM 534 C CA . SER A 1 71 ? -7.042 -9.319 -3.005 1.00 90.94 71 SER A CA 1
ATOM 535 C C . SER A 1 71 ? -7.108 -10.358 -1.885 1.00 90.94 71 SER A C 1
ATOM 537 O O . SER A 1 71 ? -7.650 -11.446 -2.088 1.00 90.94 71 SER A O 1
ATOM 539 N N . LEU A 1 72 ? -6.559 -10.012 -0.718 1.00 89.69 72 LEU A N 1
ATOM 540 C CA . LEU A 1 72 ? -6.604 -10.863 0.471 1.00 89.69 72 LEU A CA 1
ATOM 541 C C . LEU A 1 72 ? -7.933 -10.692 1.216 1.00 89.69 72 LEU A C 1
ATOM 543 O O . LEU A 1 72 ? -8.536 -11.669 1.641 1.00 89.69 72 LEU A O 1
ATOM 547 N N . PHE A 1 73 ? -8.411 -9.448 1.311 1.00 89.25 73 PHE A N 1
ATOM 548 C CA . PHE A 1 73 ? -9.689 -9.110 1.938 1.00 89.25 73 PHE A CA 1
ATOM 549 C C . PHE A 1 73 ? -10.449 -8.081 1.112 1.00 89.25 73 PHE A C 1
ATOM 551 O O . PHE A 1 73 ? -9.885 -7.054 0.713 1.00 89.25 73 PHE A O 1
ATOM 558 N N . VAL A 1 74 ? -11.741 -8.335 0.913 1.00 91.12 74 VAL A N 1
ATOM 559 C CA . VAL A 1 74 ? -12.677 -7.439 0.230 1.00 91.12 74 VAL A CA 1
ATOM 560 C C . VAL A 1 74 ? -13.778 -7.068 1.216 1.00 91.12 74 VAL A C 1
ATOM 562 O O . VAL A 1 74 ? -14.513 -7.936 1.677 1.00 91.12 74 VAL A O 1
ATOM 565 N N . PHE A 1 75 ? -13.891 -5.780 1.531 1.00 90.06 75 PHE A N 1
ATOM 566 C CA . PHE A 1 75 ? -14.932 -5.246 2.408 1.00 90.06 75 PHE A CA 1
ATOM 567 C C . PHE A 1 75 ? -16.000 -4.589 1.533 1.00 90.06 75 PHE A C 1
ATOM 569 O O . PHE A 1 75 ? -15.689 -3.667 0.784 1.00 90.06 75 PHE A O 1
ATOM 576 N N . GLN A 1 76 ? -17.233 -5.104 1.562 1.00 88.69 76 GLN A N 1
ATOM 577 C CA . GLN A 1 76 ? -18.297 -4.644 0.654 1.00 88.69 76 GLN A CA 1
ATOM 578 C C . GLN A 1 76 ? -18.993 -3.366 1.137 1.00 88.69 76 GLN A C 1
ATOM 580 O O . GLN A 1 76 ? -19.316 -2.508 0.324 1.00 88.69 76 GLN A O 1
ATOM 585 N N . ASN A 1 77 ? -19.204 -3.234 2.448 1.00 89.94 77 ASN A N 1
ATOM 586 C CA . ASN A 1 77 ? -20.036 -2.173 3.028 1.00 89.94 77 ASN A CA 1
ATOM 587 C C . ASN A 1 77 ? -19.232 -1.128 3.810 1.00 89.94 77 ASN A C 1
ATOM 589 O O . ASN A 1 77 ? -19.810 -0.271 4.468 1.00 89.94 77 ASN A O 1
ATOM 593 N N . GLU A 1 78 ? -17.905 -1.212 3.777 1.00 90.50 78 GLU A N 1
ATOM 594 C CA . GLU A 1 78 ? -17.025 -0.391 4.604 1.00 90.50 78 GLU A CA 1
ATOM 595 C C . GLU A 1 78 ? -15.853 0.104 3.767 1.00 90.50 78 GLU A C 1
ATOM 597 O O . GLU A 1 78 ? -15.268 -0.646 2.980 1.00 90.50 78 GLU A O 1
ATOM 602 N N . SER A 1 79 ? -15.490 1.370 3.956 1.00 95.38 79 SER A N 1
ATOM 603 C CA . SER A 1 79 ? -14.349 1.971 3.275 1.00 95.38 79 SER A CA 1
ATOM 604 C C . SER A 1 79 ? -13.152 1.990 4.211 1.00 95.38 79 SER A C 1
ATOM 606 O O . SER A 1 79 ? -13.173 2.672 5.236 1.00 95.38 79 SER A O 1
ATOM 608 N N . VAL A 1 80 ? -12.111 1.236 3.857 1.00 96.25 80 VAL A N 1
ATOM 609 C CA . VAL A 1 80 ? -10.834 1.233 4.579 1.00 96.25 80 VAL A CA 1
ATOM 610 C C . VAL A 1 80 ? -10.026 2.461 4.171 1.00 96.25 80 VAL A C 1
ATOM 612 O O . VAL A 1 80 ? -9.795 2.697 2.986 1.00 96.25 80 VAL A O 1
ATOM 615 N N . THR A 1 81 ? -9.581 3.236 5.154 1.00 96.50 81 THR A N 1
ATOM 616 C CA . THR A 1 81 ? -8.910 4.528 4.970 1.00 96.50 81 THR A CA 1
ATOM 617 C C . THR A 1 81 ? -7.476 4.550 5.476 1.00 96.50 81 THR A C 1
ATOM 619 O O . THR A 1 81 ? -6.714 5.424 5.065 1.00 96.50 81 THR A O 1
ATOM 622 N N . SER A 1 82 ? -7.091 3.605 6.332 1.00 96.19 82 SER A N 1
ATOM 623 C CA . SER A 1 82 ? -5.722 3.466 6.827 1.00 96.19 82 SER A CA 1
ATOM 624 C C . SER A 1 82 ? -5.343 2.003 7.024 1.00 96.19 82 SER A C 1
ATOM 626 O O . SER A 1 82 ? -6.204 1.129 7.147 1.00 96.19 82 SER A O 1
ATOM 628 N N . VAL A 1 83 ? -4.038 1.735 7.028 1.00 96.19 83 VAL A N 1
ATOM 629 C CA . VAL A 1 83 ? -3.469 0.414 7.290 1.00 96.19 83 VAL A CA 1
ATOM 630 C C . VAL A 1 83 ? -2.189 0.565 8.102 1.00 96.19 83 VAL A C 1
ATOM 632 O O . VAL A 1 83 ? -1.306 1.336 7.738 1.00 96.19 83 VAL A O 1
ATOM 635 N N . THR A 1 84 ? -2.077 -0.214 9.171 1.00 95.69 84 THR A N 1
ATOM 636 C CA . THR A 1 84 ? -0.872 -0.314 10.001 1.00 95.69 84 THR A CA 1
ATOM 637 C C . THR A 1 84 ? -0.638 -1.780 10.324 1.00 95.69 84 THR A C 1
ATOM 639 O O . THR A 1 84 ? -1.590 -2.503 10.602 1.00 95.69 84 THR A O 1
ATOM 642 N N . THR A 1 85 ? 0.603 -2.254 10.304 1.00 93.38 85 THR A N 1
ATOM 643 C CA . THR A 1 85 ? 0.910 -3.675 10.536 1.00 93.38 85 THR A CA 1
ATOM 644 C C . THR A 1 85 ? 1.832 -3.873 11.729 1.00 93.38 85 THR A C 1
ATOM 646 O O . THR A 1 85 ? 2.749 -3.080 11.925 1.00 93.38 85 THR A O 1
ATOM 649 N N . ALA A 1 86 ? 1.646 -4.964 12.472 1.00 91.88 86 ALA A N 1
ATOM 650 C CA . ALA A 1 86 ? 2.599 -5.441 13.476 1.00 91.88 86 ALA A CA 1
ATOM 651 C C . ALA A 1 86 ? 2.803 -6.944 13.385 1.00 91.88 86 ALA A C 1
ATOM 653 O O . ALA A 1 86 ? 1.949 -7.683 12.901 1.00 91.88 86 ALA A O 1
ATOM 654 N N . ASN A 1 87 ? 3.918 -7.387 13.954 1.00 89.69 87 ASN A N 1
ATOM 655 C CA . ASN A 1 87 ? 4.186 -8.794 14.184 1.00 89.69 87 ASN A CA 1
ATOM 656 C C . ASN A 1 87 ? 3.939 -9.129 15.657 1.00 89.69 87 ASN A C 1
ATOM 658 O O . ASN A 1 87 ? 4.410 -8.423 16.550 1.00 89.69 87 ASN A O 1
ATOM 662 N N . THR A 1 88 ? 3.216 -10.219 15.901 1.00 84.50 88 THR A N 1
ATOM 663 C CA . THR A 1 88 ? 3.019 -10.811 17.226 1.00 84.50 88 THR A CA 1
ATOM 664 C C . THR A 1 88 ? 3.431 -12.279 17.176 1.00 84.50 88 THR A C 1
ATOM 666 O O . THR A 1 88 ? 2.790 -13.113 16.534 1.00 84.50 88 THR A O 1
ATOM 669 N N . GLY A 1 89 ? 4.579 -12.595 17.780 1.00 85.44 89 GLY A N 1
ATOM 670 C CA . GLY A 1 89 ? 5.208 -13.908 17.622 1.00 85.44 89 GLY A CA 1
ATOM 671 C C . GLY A 1 89 ? 5.423 -14.254 16.135 1.00 85.44 89 GLY A C 1
ATOM 672 O O . GLY A 1 89 ? 6.065 -13.473 15.434 1.00 85.44 89 GLY A O 1
ATOM 673 N N . PRO A 1 90 ? 4.895 -15.390 15.634 1.00 85.94 90 PRO A N 1
ATOM 674 C CA . PRO A 1 90 ? 5.028 -15.794 14.230 1.00 85.94 90 PRO A CA 1
ATOM 675 C C . PRO A 1 90 ? 3.961 -15.184 13.303 1.00 85.94 90 PRO A C 1
ATOM 677 O O . PRO A 1 90 ? 3.945 -15.471 12.106 1.00 85.94 90 PRO A O 1
ATOM 680 N N . HIS A 1 91 ? 3.033 -14.394 13.843 1.00 88.06 91 HIS A N 1
ATOM 681 C CA . HIS A 1 91 ? 1.867 -13.905 13.120 1.00 88.06 91 HIS A CA 1
ATOM 682 C C . HIS A 1 91 ? 2.015 -12.440 12.729 1.00 88.06 91 HIS A C 1
ATOM 684 O O . HIS A 1 91 ? 2.468 -11.617 13.525 1.00 88.06 91 HIS A O 1
ATOM 690 N N . THR A 1 92 ? 1.548 -12.102 11.529 1.00 91.12 92 THR A N 1
ATOM 691 C CA . THR A 1 92 ? 1.443 -10.711 11.080 1.00 91.12 92 THR A CA 1
ATOM 692 C C . THR A 1 92 ? -0.006 -10.254 11.175 1.00 91.12 92 THR A C 1
ATOM 694 O O . THR A 1 92 ? -0.917 -10.892 10.643 1.00 91.12 92 THR A O 1
ATOM 697 N N . LEU A 1 93 ? -0.206 -9.132 11.855 1.00 92.25 93 LEU A N 1
ATOM 698 C CA . LEU A 1 93 ? -1.481 -8.462 12.044 1.00 92.25 93 LEU A CA 1
ATOM 699 C C . LEU A 1 93 ? -1.530 -7.180 11.216 1.00 92.25 93 LEU A C 1
ATOM 701 O O . LEU A 1 93 ? -0.541 -6.451 11.136 1.00 92.25 93 LEU A O 1
ATOM 705 N N . ALA A 1 94 ? -2.702 -6.877 10.672 1.00 95.06 94 ALA A N 1
ATOM 706 C CA . ALA A 1 94 ? -3.042 -5.574 10.127 1.00 95.06 94 ALA A CA 1
ATOM 707 C C . ALA A 1 94 ? -4.174 -4.939 10.934 1.00 95.06 94 ALA A C 1
ATOM 709 O O . ALA A 1 94 ? -5.176 -5.579 11.251 1.00 95.06 94 ALA A O 1
ATOM 710 N N . PHE A 1 95 ? -4.010 -3.657 11.220 1.00 96.25 95 PHE A N 1
ATOM 711 C CA . PHE A 1 95 ? -5.017 -2.768 11.765 1.00 96.25 95 PHE A CA 1
ATOM 712 C C . PHE A 1 95 ? -5.513 -1.893 10.622 1.00 96.25 95 PHE A C 1
ATOM 714 O O . PHE A 1 95 ? -4.722 -1.176 10.009 1.00 96.25 95 PHE A O 1
ATOM 721 N N . LEU A 1 96 ? -6.799 -1.994 10.301 1.00 96.94 96 LEU A N 1
ATOM 722 C CA . LEU A 1 96 ? -7.413 -1.262 9.198 1.00 96.94 96 LEU A CA 1
ATOM 723 C C . LEU A 1 96 ? -8.377 -0.229 9.763 1.00 96.94 96 LEU A C 1
ATOM 725 O O . LEU A 1 96 ? -9.369 -0.602 10.388 1.00 96.94 96 LEU A O 1
ATOM 729 N N . GLY A 1 97 ? -8.089 1.051 9.548 1.00 97.25 97 GLY A N 1
ATOM 730 C CA . GLY A 1 97 ? -9.013 2.126 9.889 1.00 97.25 97 GLY A CA 1
ATOM 731 C C . GLY A 1 97 ? -10.085 2.297 8.832 1.00 97.25 97 GLY A C 1
ATOM 732 O O . GLY A 1 97 ? -9.835 2.059 7.649 1.00 97.25 97 GLY A O 1
ATOM 733 N N . THR A 1 98 ? -11.275 2.705 9.254 1.00 96.88 98 THR A N 1
ATOM 734 C CA . THR A 1 98 ? -12.414 2.937 8.367 1.00 96.88 98 THR A CA 1
ATOM 735 C C . THR A 1 98 ? -12.809 4.412 8.303 1.00 96.88 98 THR A C 1
ATOM 737 O O . THR A 1 98 ? -12.386 5.250 9.107 1.00 96.88 98 THR A O 1
ATOM 740 N N . ASN A 1 99 ? -13.639 4.750 7.317 1.00 96.25 99 ASN A N 1
ATOM 741 C CA . ASN A 1 99 ? -14.182 6.099 7.164 1.00 96.25 99 ASN A CA 1
ATOM 742 C C . ASN A 1 99 ? -15.210 6.491 8.240 1.00 96.25 99 ASN A C 1
ATOM 744 O O . ASN A 1 99 ? -15.511 7.675 8.348 1.00 96.25 99 ASN A O 1
ATOM 748 N N . ASP A 1 100 ? -15.731 5.528 8.996 1.00 95.38 100 ASP A N 1
ATOM 749 C CA . ASP A 1 100 ? -16.802 5.678 9.983 1.00 95.38 100 ASP A CA 1
ATOM 750 C C . ASP A 1 100 ? -16.340 5.442 11.432 1.00 95.38 100 ASP A C 1
ATOM 752 O O . ASP A 1 100 ? -17.178 5.270 12.315 1.00 95.38 100 ASP A O 1
ATOM 756 N N . GLY A 1 101 ? -15.027 5.450 11.692 1.00 95.94 101 GLY A N 1
ATOM 757 C CA . GLY A 1 101 ? -14.512 5.502 13.066 1.00 95.94 101 GLY A CA 1
ATOM 758 C C . GLY A 1 101 ? -14.016 4.204 13.666 1.00 95.94 101 GLY A C 1
ATOM 759 O O . GLY A 1 101 ? -13.750 4.154 14.868 1.00 95.94 101 GLY A O 1
ATOM 760 N N . TRP A 1 102 ? -13.889 3.149 12.869 1.00 97.06 102 TRP A N 1
ATOM 761 C CA . TRP A 1 102 ? -13.560 1.822 13.365 1.00 97.06 102 TRP A CA 1
ATOM 762 C C . TRP A 1 102 ? -12.132 1.415 13.025 1.00 97.06 102 TRP A C 1
ATOM 764 O O . TRP A 1 102 ? -11.567 1.811 12.007 1.00 97.06 102 TRP A O 1
ATOM 774 N N . ILE A 1 103 ? -11.574 0.555 13.873 1.00 97.38 103 ILE A N 1
ATOM 775 C CA . ILE A 1 103 ? -10.355 -0.205 13.613 1.00 97.38 103 ILE A CA 1
ATOM 776 C C . ILE A 1 103 ? -10.720 -1.683 13.528 1.00 97.38 103 ILE A C 1
ATOM 778 O O . ILE A 1 103 ? -11.214 -2.271 14.489 1.00 97.38 103 ILE A O 1
ATOM 782 N N . LYS A 1 104 ? -10.424 -2.304 12.390 1.00 96.12 104 LYS A N 1
ATOM 783 C CA . LYS A 1 104 ? -10.476 -3.758 12.210 1.00 96.12 104 LYS A CA 1
ATOM 784 C C . LYS A 1 104 ? -9.119 -4.359 12.511 1.00 96.12 104 LYS A C 1
ATOM 786 O O . LYS A 1 104 ? -8.106 -3.839 12.048 1.00 96.12 104 LYS A O 1
ATOM 791 N N . LYS A 1 105 ? -9.097 -5.482 13.218 1.00 95.06 105 LYS A N 1
ATOM 792 C CA . LYS A 1 105 ? -7.904 -6.297 13.424 1.00 95.06 105 LYS A CA 1
ATOM 793 C C . LYS A 1 105 ? -7.995 -7.541 12.561 1.00 95.06 105 LYS A C 1
ATOM 795 O O . LYS A 1 105 ? -8.938 -8.327 12.660 1.00 95.06 105 LYS A O 1
ATOM 800 N N . VAL A 1 106 ? -6.996 -7.702 11.709 1.00 94.50 106 VAL A N 1
ATOM 801 C CA . VAL A 1 106 ? -6.970 -8.728 10.677 1.00 94.50 106 VAL A CA 1
ATOM 802 C C . VAL A 1 106 ? -5.679 -9.518 10.791 1.00 94.50 106 VAL A C 1
ATOM 804 O O . VAL A 1 106 ? -4.589 -8.950 10.806 1.00 94.50 106 VAL A O 1
ATOM 807 N N . LEU A 1 107 ? -5.797 -10.837 10.867 1.00 93.00 107 LEU A N 1
ATOM 808 C CA . LEU A 1 107 ? -4.669 -11.754 10.822 1.00 93.00 107 LEU A CA 1
ATOM 809 C C . LEU A 1 107 ? -4.315 -12.047 9.358 1.00 93.00 107 LEU A C 1
ATOM 811 O O . LEU A 1 107 ? -5.159 -12.532 8.605 1.00 93.00 107 LEU A O 1
ATOM 815 N N . LEU A 1 108 ? -3.079 -11.748 8.951 1.00 91.00 108 LEU A N 1
ATOM 816 C CA . LEU A 1 108 ? -2.626 -11.916 7.564 1.00 91.00 108 LEU A CA 1
ATOM 817 C C . LEU A 1 108 ? -2.064 -13.311 7.274 1.00 91.00 108 LEU A C 1
ATOM 819 O O . LEU A 1 108 ? -2.033 -13.722 6.117 1.00 91.00 108 LEU A O 1
ATOM 823 N N . SER A 1 109 ? -1.603 -14.031 8.301 1.00 81.38 109 SER A N 1
ATOM 824 C CA . SER A 1 109 ? -0.932 -15.324 8.155 1.00 81.38 109 SER A CA 1
ATOM 825 C C . SER A 1 109 ? -1.479 -16.387 9.112 1.00 81.38 109 SER A C 1
ATOM 827 O O . SER A 1 109 ? -1.801 -16.109 10.266 1.00 81.38 109 SER A O 1
ATOM 829 N N . GLY A 1 110 ? -1.541 -17.634 8.634 1.00 70.62 110 GLY A N 1
ATOM 830 C CA . GLY A 1 110 ? -1.993 -18.801 9.400 1.00 70.62 110 GLY A CA 1
ATOM 831 C C . GLY A 1 110 ? -3.306 -19.405 8.891 1.00 70.62 110 GLY A C 1
ATOM 832 O O . GLY A 1 110 ? -3.930 -18.893 7.966 1.00 70.62 110 GLY A O 1
ATOM 833 N N . SER A 1 111 ? -3.729 -20.512 9.508 1.00 67.12 111 SER A N 1
ATOM 834 C CA . SER A 1 111 ? -4.946 -21.259 9.141 1.00 67.12 111 SER A CA 1
ATOM 835 C C . SER A 1 111 ? -6.253 -20.503 9.412 1.00 67.12 111 SER A C 1
ATOM 837 O O . SER A 1 111 ? -7.282 -20.856 8.846 1.00 67.12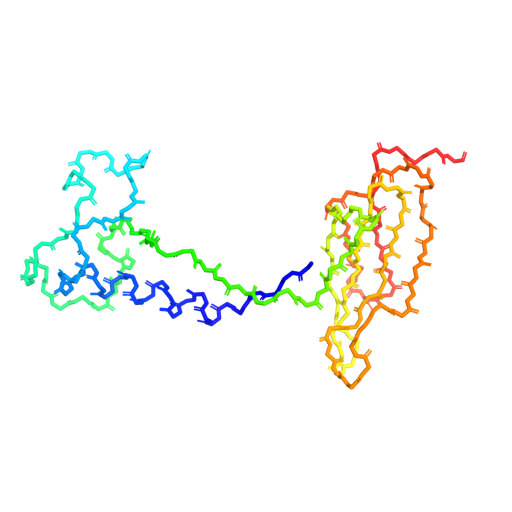 111 SER A O 1
ATOM 839 N N . ALA A 1 112 ? -6.205 -19.465 10.250 1.00 71.38 112 ALA A N 1
ATOM 840 C CA . ALA A 1 112 ? -7.335 -18.612 10.615 1.00 71.38 112 ALA A CA 1
ATOM 841 C C . ALA A 1 112 ? -7.163 -17.163 10.115 1.00 71.38 112 ALA A C 1
ATOM 843 O O . ALA A 1 112 ? -7.625 -16.229 10.768 1.00 71.38 112 ALA A O 1
ATOM 844 N N . ALA A 1 113 ? -6.455 -16.956 8.996 1.00 82.81 113 ALA A N 1
ATOM 845 C CA . ALA A 1 113 ? -6.313 -15.629 8.396 1.00 82.81 113 ALA A CA 1
ATOM 846 C C . ALA A 1 113 ? -7.698 -15.004 8.146 1.00 82.81 113 ALA A C 1
ATOM 848 O O . ALA A 1 113 ? -8.573 -15.626 7.541 1.00 82.81 113 ALA A O 1
ATOM 849 N N . GLY A 1 114 ? -7.912 -13.791 8.651 1.00 90.75 114 GLY A N 1
ATOM 850 C CA . GLY A 1 114 ? -9.252 -13.225 8.758 1.00 90.75 114 GLY A CA 1
ATOM 851 C C . GLY A 1 114 ? -9.335 -12.017 9.677 1.00 90.75 114 GLY A C 1
ATOM 852 O O . GLY A 1 114 ? -8.458 -11.780 10.510 1.00 90.75 114 GLY A O 1
ATOM 853 N N . GLU A 1 115 ? -10.413 -11.250 9.526 1.00 92.25 115 GLU A N 1
ATOM 854 C CA . GLU A 1 115 ? -10.847 -10.300 10.549 1.00 92.25 115 GLU A CA 1
ATOM 855 C C . GLU A 1 115 ? -11.309 -11.088 11.776 1.00 92.25 115 GLU A C 1
ATOM 857 O O . GLU A 1 115 ? -12.164 -11.965 11.658 1.00 92.25 115 GLU A O 1
ATOM 862 N N . TYR A 1 116 ? -10.735 -10.791 12.940 1.00 92.06 116 TYR A N 1
ATOM 863 C CA . TYR A 1 116 ? -11.132 -11.432 14.199 1.00 92.06 116 TYR A CA 1
ATOM 864 C C . TYR A 1 116 ? -11.735 -10.447 15.200 1.00 92.06 116 TYR A C 1
ATOM 866 O O . TYR A 1 116 ? -12.384 -10.870 16.153 1.00 92.06 116 TYR A O 1
ATOM 874 N N . GLU A 1 117 ? -11.530 -9.142 15.006 1.00 94.50 117 GLU A N 1
ATOM 875 C CA . GLU A 1 117 ? -12.058 -8.116 15.899 1.00 94.50 117 GLU A CA 1
ATOM 876 C C . GLU A 1 117 ? -12.264 -6.790 15.161 1.00 94.50 117 GLU A C 1
ATOM 878 O O . GLU A 1 117 ? -11.492 -6.431 14.268 1.00 94.50 117 GLU A O 1
ATOM 883 N N . LYS A 1 118 ? -13.282 -6.036 15.581 1.00 95.44 118 LYS A N 1
ATOM 884 C CA . LYS A 1 118 ? -13.579 -4.682 15.114 1.00 95.44 118 LYS A CA 1
ATOM 885 C C . LYS A 1 118 ? -13.905 -3.807 16.326 1.00 95.44 118 LYS A C 1
ATOM 887 O O . LYS A 1 118 ? -14.762 -4.172 17.125 1.00 95.44 118 LYS A O 1
ATOM 892 N N . ILE A 1 119 ? -13.221 -2.674 16.465 1.00 96.69 119 ILE A N 1
ATOM 893 C CA . ILE A 1 119 ? -13.334 -1.769 17.617 1.00 96.69 119 ILE A CA 1
ATOM 894 C C . ILE A 1 119 ? -13.729 -0.380 17.132 1.00 96.69 119 ILE A C 1
ATOM 896 O O . ILE A 1 119 ? -13.116 0.145 16.203 1.00 96.69 119 ILE A O 1
ATOM 900 N N . GLU A 1 120 ? -14.739 0.212 17.760 1.00 96.25 120 GLU A N 1
ATOM 901 C CA . GLU A 1 120 ? -15.112 1.606 17.529 1.00 96.25 120 GLU A CA 1
ATOM 902 C C . GLU A 1 120 ? -14.148 2.511 18.296 1.00 96.25 120 GLU A C 1
ATOM 904 O O . GLU A 1 120 ? -13.972 2.357 19.505 1.00 96.25 120 GLU A O 1
ATOM 909 N N . VAL A 1 121 ? -13.474 3.415 17.589 1.00 95.38 121 VAL A N 1
ATOM 910 C CA . VAL A 1 121 ? -12.477 4.324 18.173 1.00 95.38 121 VAL A CA 1
ATOM 911 C C . VAL A 1 121 ? -12.988 5.759 18.222 1.00 95.38 121 VAL A C 1
ATOM 913 O O . VAL A 1 121 ? -12.712 6.462 19.194 1.00 95.38 121 VAL A O 1
ATOM 916 N N . ASP A 1 122 ? -13.692 6.194 17.177 1.00 94.62 122 ASP A N 1
ATOM 917 C CA . ASP A 1 122 ? -14.229 7.552 17.049 1.00 94.62 122 ASP A CA 1
ATOM 918 C C . ASP A 1 122 ? -15.463 7.557 16.121 1.00 94.62 122 ASP A C 1
ATOM 92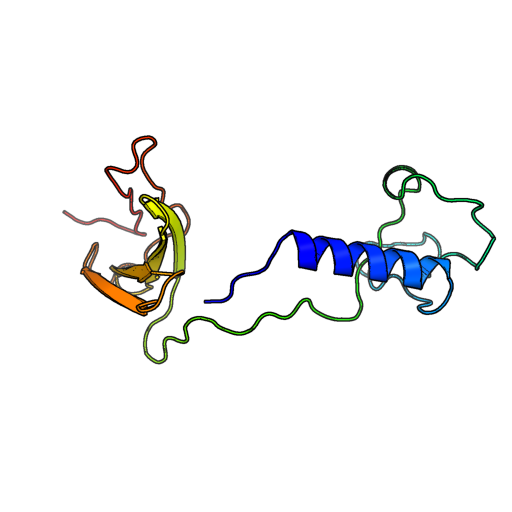0 O O . ASP A 1 122 ? -15.313 7.720 14.907 1.00 94.62 122 ASP A O 1
ATOM 924 N N . PRO A 1 123 ? -16.668 7.299 16.664 1.00 94.62 123 PRO A N 1
ATOM 925 C CA . PRO A 1 123 ? -17.874 7.034 15.882 1.00 94.62 123 PRO A CA 1
ATOM 926 C C . PRO A 1 123 ? -18.167 8.107 14.827 1.00 94.62 123 PRO A C 1
ATOM 928 O O . PRO A 1 123 ? -18.306 9.288 15.135 1.00 94.62 123 PRO A O 1
ATOM 931 N N . GLY A 1 124 ? -18.317 7.691 13.568 1.00 94.06 124 GLY A N 1
ATOM 932 C CA . GLY A 1 124 ? -18.659 8.592 12.461 1.00 94.06 124 GLY A CA 1
ATOM 933 C C . GLY A 1 124 ? -17.500 9.460 11.960 1.00 94.06 124 GLY A C 1
ATOM 934 O O . GLY A 1 124 ? -17.682 10.219 11.005 1.00 94.06 124 GLY A O 1
ATOM 935 N N . THR A 1 125 ? -16.308 9.325 12.545 1.00 95.25 125 THR A N 1
ATOM 936 C CA . THR A 1 125 ? -15.127 10.107 12.182 1.00 95.25 125 THR A CA 1
ATOM 937 C C . THR A 1 125 ? -14.134 9.260 11.390 1.00 95.25 125 THR A C 1
ATOM 939 O O . THR A 1 125 ? -13.740 8.171 11.796 1.00 95.25 125 THR A O 1
ATOM 942 N N . LYS A 1 126 ? -13.645 9.773 10.257 1.00 95.88 126 LYS A N 1
ATOM 943 C CA . LYS A 1 126 ? -12.657 9.059 9.437 1.00 95.88 126 LYS A CA 1
ATOM 944 C C . LYS A 1 126 ? -11.348 8.836 10.199 1.00 95.88 126 LYS A C 1
ATOM 946 O O . LYS A 1 126 ? -10.723 9.797 10.656 1.00 95.88 126 LYS A O 1
ATOM 951 N N . ILE A 1 127 ? -10.874 7.588 10.207 1.00 97.25 127 ILE A N 1
ATOM 952 C CA . ILE A 1 127 ? -9.535 7.243 10.688 1.00 97.25 127 ILE A CA 1
ATOM 953 C C . ILE A 1 127 ? -8.477 7.625 9.643 1.00 97.25 127 ILE A C 1
ATOM 955 O O . ILE A 1 127 ? -8.616 7.332 8.448 1.00 97.25 127 ILE A O 1
ATOM 959 N N . LEU A 1 128 ? -7.414 8.289 10.096 1.00 96.50 128 LEU A N 1
ATOM 960 C CA . LEU A 1 128 ? -6.324 8.810 9.274 1.00 96.50 128 LEU A CA 1
ATOM 961 C C . LEU A 1 128 ? -5.197 7.785 9.069 1.00 96.50 128 LEU A C 1
ATOM 963 O O . LEU A 1 128 ? -4.996 6.865 9.868 1.00 96.50 128 LEU A O 1
ATOM 967 N N . THR A 1 129 ? -4.447 7.969 7.978 1.00 96.06 129 THR A N 1
ATOM 968 C CA . THR A 1 129 ? -3.350 7.087 7.536 1.00 96.06 129 THR A CA 1
ATOM 969 C C . THR A 1 129 ? -2.201 7.003 8.524 1.00 96.06 129 THR A C 1
ATOM 971 O O . THR A 1 129 ? -1.554 5.966 8.601 1.00 96.06 129 THR A O 1
ATOM 974 N N . ASP A 1 130 ? -1.999 8.046 9.324 1.00 93.31 130 ASP A N 1
ATOM 975 C CA . ASP A 1 130 ? -0.845 8.187 10.219 1.00 93.31 130 ASP A CA 1
ATOM 976 C C . ASP A 1 130 ? -1.021 7.401 11.533 1.00 93.31 130 ASP A C 1
ATOM 978 O O . ASP A 1 130 ? -0.349 7.652 12.532 1.00 93.31 130 ASP A O 1
ATOM 982 N N . THR A 1 131 ? -1.941 6.434 11.535 1.00 91.19 131 THR A N 1
ATOM 983 C CA . THR A 1 131 ? -2.117 5.471 12.620 1.00 91.19 131 THR A CA 1
ATOM 984 C C . THR A 1 131 ? -0.839 4.639 12.760 1.00 91.19 131 THR A C 1
ATOM 986 O O . THR A 1 131 ? -0.361 4.046 11.791 1.00 91.19 131 THR A O 1
ATOM 989 N N . MET A 1 132 ? -0.270 4.577 13.963 1.00 94.06 132 MET A N 1
ATOM 990 C CA . MET A 1 132 ? 1.028 3.937 14.200 1.00 94.06 132 MET A CA 1
ATOM 991 C C . MET A 1 132 ? 1.016 3.028 15.421 1.00 94.06 132 MET A C 1
ATOM 993 O O . MET A 1 132 ? 0.272 3.238 16.376 1.00 94.06 132 MET A O 1
ATOM 997 N N . ILE A 1 133 ? 1.887 2.026 15.405 1.00 94.06 133 ILE A N 1
ATOM 998 C CA . ILE A 1 133 ? 2.08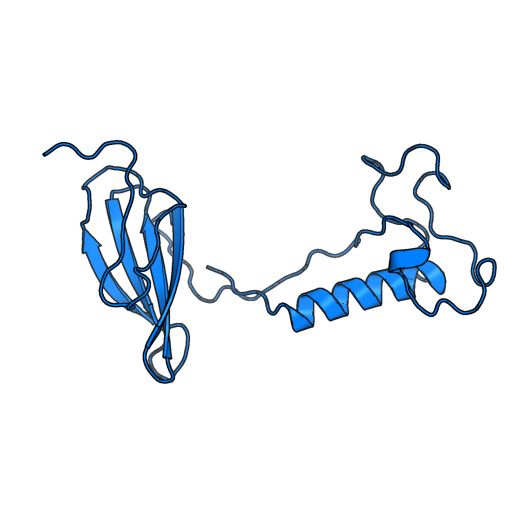8 1.127 16.539 1.00 94.06 133 ILE A CA 1
ATOM 999 C C . ILE A 1 133 ? 3.201 1.683 17.418 1.00 94.06 133 ILE A C 1
ATOM 1001 O O . ILE A 1 133 ? 4.220 2.166 16.924 1.00 94.06 133 ILE A O 1
ATOM 1005 N N . ALA A 1 134 ? 2.985 1.645 18.730 1.00 93.12 134 ALA A N 1
ATOM 1006 C CA . ALA A 1 134 ? 3.982 2.055 19.702 1.00 93.12 134 ALA A CA 1
ATOM 1007 C C . ALA A 1 134 ? 5.249 1.188 19.568 1.00 93.12 134 ALA A C 1
ATOM 1009 O O . ALA A 1 134 ? 5.135 -0.002 19.288 1.00 93.12 134 ALA A O 1
ATOM 1010 N N . PRO A 1 135 ? 6.455 1.713 19.854 1.00 91.06 135 PRO A N 1
ATOM 1011 C CA . PRO A 1 135 ? 7.703 0.954 19.698 1.00 91.06 135 PRO A CA 1
ATOM 1012 C C . PRO A 1 135 ? 7.763 -0.378 20.464 1.00 91.06 135 PRO A C 1
ATOM 1014 O O . PRO A 1 135 ? 8.531 -1.264 20.104 1.00 91.06 135 PRO A O 1
ATOM 1017 N N . ARG A 1 136 ? 6.974 -0.515 21.538 1.00 90.94 136 ARG A N 1
ATOM 1018 C CA . ARG A 1 136 ? 6.873 -1.736 22.352 1.00 90.94 136 ARG A CA 1
ATOM 1019 C C . ARG A 1 136 ? 5.768 -2.697 21.893 1.00 90.94 136 ARG A C 1
ATOM 1021 O O . ARG A 1 136 ? 5.585 -3.731 22.525 1.00 90.94 136 ARG A O 1
ATOM 1028 N N . ASN A 1 137 ? 5.056 -2.381 20.809 1.00 88.56 137 ASN A N 1
ATOM 1029 C CA . ASN A 1 137 ? 3.902 -3.121 20.286 1.00 88.56 137 ASN A CA 1
ATOM 1030 C C . ASN A 1 137 ? 2.764 -3.327 21.307 1.00 88.56 137 ASN A C 1
ATOM 1032 O O . ASN A 1 137 ? 1.958 -4.243 21.162 1.00 88.56 137 ASN A O 1
ATOM 1036 N N . ASP A 1 138 ? 2.691 -2.481 22.334 1.00 90.94 138 ASP A N 1
ATOM 1037 C CA . ASP A 1 138 ? 1.697 -2.521 23.409 1.00 90.94 138 ASP A CA 1
ATOM 1038 C C . ASP A 1 138 ? 0.480 -1.623 23.134 1.00 90.94 138 ASP A C 1
ATOM 1040 O O . ASP A 1 138 ? -0.607 -1.892 23.642 1.00 90.94 138 ASP A O 1
ATOM 1044 N N . PHE A 1 139 ? 0.633 -0.598 22.287 1.00 94.06 139 PHE A N 1
ATOM 1045 C CA . PHE A 1 139 ? -0.443 0.322 21.913 1.00 94.06 139 PHE A CA 1
ATOM 1046 C C . PHE A 1 139 ? -0.490 0.614 20.411 1.00 94.06 139 PHE A C 1
ATOM 1048 O O . PHE A 1 139 ? 0.525 0.594 19.713 1.00 94.06 139 PHE A O 1
ATOM 1055 N N . LEU A 1 140 ? -1.691 0.955 19.939 1.00 94.81 140 LEU A N 1
ATOM 1056 C CA . LEU A 1 140 ? -1.946 1.530 18.622 1.00 94.81 140 LEU A CA 1
ATOM 1057 C C . LEU A 1 140 ? -2.399 2.983 18.811 1.00 94.81 140 LEU A C 1
ATOM 1059 O O . LEU A 1 140 ? -3.438 3.237 19.419 1.00 94.81 140 LEU A O 1
ATOM 1063 N N . TYR A 1 141 ? -1.631 3.934 18.290 1.00 95.00 141 TYR A N 1
ATOM 1064 C CA . TYR A 1 141 ? -2.006 5.342 18.249 1.00 95.00 141 TYR A CA 1
ATOM 1065 C C . TYR A 1 141 ? -2.834 5.597 16.996 1.00 95.00 141 TYR A C 1
ATOM 1067 O O . TYR A 1 141 ? -2.316 5.541 15.883 1.00 95.00 141 TYR A O 1
ATOM 1075 N N . VAL A 1 142 ? -4.123 5.864 17.192 1.00 95.69 142 VAL A N 1
ATOM 1076 C CA . VAL A 1 142 ? -5.095 6.084 16.117 1.00 95.69 142 VAL A CA 1
ATOM 1077 C C . VAL A 1 142 ? -5.423 7.567 16.030 1.00 95.69 142 VAL A C 1
ATOM 1079 O O . VAL A 1 142 ? -5.796 8.178 17.033 1.00 95.69 142 VAL A O 1
ATOM 1082 N N . LEU A 1 143 ? -5.297 8.136 14.832 1.00 93.75 143 LEU A N 1
ATOM 1083 C CA . LEU A 1 143 ? -5.666 9.521 14.556 1.00 93.75 143 LEU A CA 1
ATOM 1084 C C . LEU A 1 143 ? -7.000 9.567 13.811 1.00 93.75 143 LEU A C 1
ATOM 1086 O O . LEU A 1 143 ? -7.218 8.808 12.867 1.00 93.75 143 LEU A O 1
ATOM 1090 N N . SER A 1 144 ? -7.864 10.493 14.209 1.00 93.44 144 SER A N 1
ATOM 1091 C CA . SER A 1 144 ? -9.124 10.815 13.539 1.00 93.44 144 SER A CA 1
ATOM 1092 C C . SER A 1 144 ? -9.116 12.284 13.101 1.00 93.44 144 SER A C 1
ATOM 1094 O O . SER A 1 144 ? -8.277 13.070 13.547 1.00 93.44 144 SER A O 1
ATOM 1096 N N . THR A 1 145 ? -10.020 12.686 12.202 1.00 88.62 145 THR A N 1
ATOM 1097 C CA . THR A 1 145 ? -10.099 14.091 11.751 1.00 88.62 145 THR A CA 1
ATOM 1098 C C . THR A 1 145 ? -10.487 15.064 12.861 1.00 88.62 145 THR A C 1
ATOM 1100 O O . THR A 1 145 ? -10.146 16.243 12.792 1.00 88.62 145 THR A O 1
ATOM 1103 N N . LYS A 1 146 ? -11.228 14.587 13.860 1.00 83.88 146 LYS A N 1
ATOM 1104 C CA . LYS A 1 146 ? -11.675 15.365 15.007 1.00 83.88 146 LYS A CA 1
ATOM 1105 C C . LYS A 1 146 ? -12.020 14.389 16.118 1.00 83.88 146 LYS A C 1
ATOM 1107 O O . LYS A 1 146 ? -12.940 13.608 15.943 1.00 83.88 146 LYS A O 1
ATOM 1112 N N . LYS A 1 147 ? -11.307 14.460 17.236 1.00 73.88 147 LYS A N 1
ATOM 1113 C CA . LYS A 1 147 ? -11.641 13.684 18.426 1.00 73.88 147 LYS A CA 1
ATOM 1114 C C . LYS A 1 147 ? -12.335 14.608 19.413 1.00 73.88 147 LYS A C 1
ATOM 1116 O O . LYS A 1 147 ? -11.667 15.370 20.110 1.00 73.88 147 LYS A O 1
ATOM 1121 N N . ASP A 1 148 ? -13.661 14.595 19.396 1.00 62.66 148 ASP A N 1
ATOM 1122 C CA . ASP A 1 148 ? -14.447 15.264 20.429 1.00 62.66 148 ASP A CA 1
ATOM 1123 C C . ASP A 1 148 ? -14.462 14.368 21.678 1.00 62.66 148 ASP A C 1
ATOM 1125 O O . ASP A 1 148 ? -14.647 13.156 21.571 1.00 62.66 148 ASP A O 1
ATOM 1129 N N . ASN A 1 149 ? -14.176 14.961 22.842 1.00 53.78 149 ASN A N 1
ATOM 1130 C CA . ASN A 1 149 ? -14.258 14.283 24.142 1.00 53.78 149 ASN A CA 1
ATOM 1131 C C . ASN A 1 149 ? -15.706 13.982 24.530 1.00 53.78 149 ASN A C 1
ATOM 1133 O O . ASN A 1 149 ? -16.551 14.889 24.342 1.00 53.78 149 ASN A O 1
#